Protein AF-A0A848T3W5-F1 (afdb_monomer_lite)

Sequence (143 aa):
MLFAICALNPSVSTLSDLYFLEGLWINTKTSVYEEWHIGDERLQGHSYRMEGKTKIYLETLEIYSNNDGEIILKADVVTNDSPVYFTLTNSDNGHVFENLDHDFPKRIIYRKTKKGLQAIIEGDDFQQSLEFNFIRVKSVKNN

Foldseek 3Di:
DDPPPPPPPPDQDDQVLVCLLAAWKAQPVVQWIWHWDDDDQKIKIWIFHDDPPDTDTQWIWMWHQDPVRWTKIWIGGPPDPDIDIFTFDDPPQFTWTADLVDQWFGIWGWDQDPFGIWIWTHHPPRPDIDIGDIGGDDPDPPD

Radius of gyration: 17.07 Å; chains: 1; bounding box: 59×36×49 Å

pLDDT: mean 87.92, std 15.54, range [36.12, 98.31]

Secondary structure (DSSP, 8-state):
--------------GGGGGGG-EEEEETTTTEEEEEEE-SSEEEEEEEEEETTEEEEEEEEEEEE-TTS-EEEEEEETTSSS-EEEEEEE-B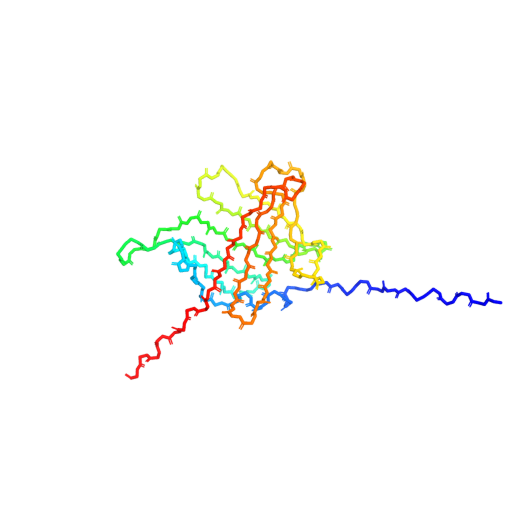TBEEEE-TTSSS-SEEEEEE-SSSEEEEEE-GGGTSEEEEEEEE-------

Structure (mmCIF, N/CA/C/O backbone):
data_AF-A0A848T3W5-F1
#
_entry.id   AF-A0A848T3W5-F1
#
loop_
_atom_site.group_PDB
_atom_site.id
_atom_site.type_symbol
_atom_site.label_atom_id
_atom_site.label_alt_id
_atom_site.label_comp_id
_atom_site.label_asym_id
_atom_site.label_entity_id
_atom_site.label_seq_id
_atom_site.pdbx_PDB_ins_code
_atom_site.Cartn_x
_atom_site.Cartn_y
_atom_site.Cartn_z
_atom_site.occupancy
_atom_site.B_iso_or_equiv
_atom_site.auth_seq_id
_atom_site.auth_comp_id
_atom_site.auth_asym_id
_atom_site.auth_atom_id
_atom_site.pdbx_PDB_model_num
ATOM 1 N N . MET A 1 1 ? 41.354 21.194 -17.362 1.00 49.22 1 MET A N 1
ATOM 2 C CA . MET A 1 1 ? 40.067 21.314 -16.649 1.00 49.22 1 MET A CA 1
ATOM 3 C C . MET A 1 1 ? 39.379 19.960 -16.746 1.00 49.22 1 MET A C 1
ATOM 5 O O . MET A 1 1 ? 38.744 19.681 -17.751 1.00 49.22 1 MET A O 1
ATOM 9 N N . LEU A 1 2 ? 39.650 19.063 -15.792 1.00 43.56 2 LEU A N 1
ATOM 10 C CA . LEU A 1 2 ? 38.969 17.768 -15.716 1.00 43.56 2 LEU A CA 1
ATOM 11 C C . LEU A 1 2 ? 37.609 18.007 -15.057 1.00 43.56 2 LEU A C 1
ATOM 13 O O . LEU A 1 2 ? 37.559 18.413 -13.899 1.00 43.56 2 LEU A O 1
ATOM 17 N N . PHE A 1 3 ? 36.525 17.760 -15.785 1.00 47.16 3 PHE A N 1
ATOM 18 C CA . PHE A 1 3 ? 35.218 17.585 -15.167 1.00 47.16 3 PHE A CA 1
ATOM 19 C C . PHE A 1 3 ? 35.179 16.179 -14.576 1.00 47.16 3 PHE A C 1
ATOM 21 O O . PHE A 1 3 ? 35.122 15.190 -15.304 1.00 47.16 3 PHE A O 1
ATOM 28 N N . ALA A 1 4 ? 35.254 16.089 -13.250 1.00 54.72 4 ALA A N 1
ATOM 29 C CA . ALA A 1 4 ? 34.852 14.887 -12.545 1.00 54.72 4 ALA A CA 1
ATOM 30 C C . ALA A 1 4 ? 33.331 14.764 -12.700 1.00 54.72 4 ALA A C 1
ATOM 32 O O . ALA A 1 4 ? 32.572 15.489 -12.057 1.00 54.72 4 ALA A O 1
ATOM 33 N N . ILE A 1 5 ? 32.887 13.884 -13.598 1.00 51.69 5 ILE A N 1
ATOM 34 C CA . ILE A 1 5 ? 31.497 13.440 -13.640 1.00 51.69 5 ILE A CA 1
ATOM 35 C C . ILE A 1 5 ? 31.330 12.544 -12.416 1.00 51.69 5 ILE A C 1
ATOM 37 O O . ILE A 1 5 ? 31.7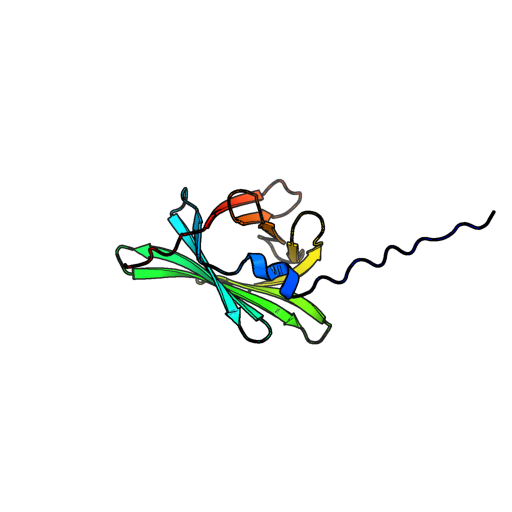37 11.385 -12.413 1.00 51.69 5 ILE A O 1
ATOM 41 N N . CYS A 1 6 ? 30.805 13.121 -11.338 1.00 45.53 6 CYS A N 1
ATOM 42 C CA . CYS A 1 6 ? 30.307 12.346 -10.218 1.00 45.53 6 CYS A CA 1
ATOM 43 C C . CYS A 1 6 ? 29.065 11.615 -10.735 1.00 45.53 6 CYS A C 1
ATOM 45 O O . CYS A 1 6 ? 27.998 12.215 -10.862 1.00 45.53 6 CYS A O 1
ATOM 47 N N . ALA A 1 7 ? 29.221 10.352 -11.132 1.00 48.81 7 ALA A N 1
ATOM 48 C CA . ALA A 1 7 ? 28.081 9.487 -11.373 1.00 48.81 7 ALA A CA 1
ATOM 49 C C . ALA A 1 7 ? 27.379 9.301 -10.022 1.00 48.81 7 ALA A C 1
ATOM 51 O O . ALA A 1 7 ? 27.839 8.540 -9.172 1.00 48.81 7 ALA A O 1
ATOM 52 N N . LEU A 1 8 ? 26.294 10.049 -9.803 1.00 48.00 8 LEU A N 1
ATOM 53 C CA . LEU A 1 8 ? 25.293 9.662 -8.822 1.00 48.00 8 LEU A CA 1
ATOM 54 C C . LEU A 1 8 ? 24.727 8.337 -9.321 1.00 48.00 8 LEU A C 1
ATOM 56 O O . LEU A 1 8 ? 23.886 8.320 -10.214 1.00 48.00 8 LEU A O 1
ATOM 60 N N . ASN A 1 9 ? 25.237 7.225 -8.797 1.00 50.41 9 ASN A N 1
ATOM 61 C CA . ASN A 1 9 ? 24.518 5.969 -8.904 1.00 50.41 9 ASN A CA 1
ATOM 62 C C . ASN A 1 9 ? 23.217 6.176 -8.121 1.00 50.41 9 ASN A C 1
ATOM 64 O O . ASN A 1 9 ? 23.311 6.416 -6.911 1.00 50.41 9 ASN A O 1
ATOM 68 N N . PRO A 1 10 ? 22.032 6.145 -8.758 1.00 55.16 10 PRO A N 1
ATOM 69 C CA . PRO A 1 10 ? 20.801 6.087 -7.993 1.00 55.16 10 PRO A CA 1
ATOM 70 C C . PRO A 1 10 ? 20.907 4.848 -7.104 1.00 55.16 10 PRO A C 1
ATOM 72 O O . PRO A 1 10 ? 21.230 3.756 -7.578 1.00 55.16 10 PRO A O 1
ATOM 75 N N . SER A 1 11 ? 20.749 5.033 -5.796 1.00 59.34 11 SER A N 1
ATOM 76 C CA . SER A 1 11 ? 20.663 3.915 -4.865 1.00 59.34 11 SER A CA 1
ATOM 77 C C . SER A 1 11 ? 19.517 3.026 -5.326 1.00 59.34 11 SER A C 1
ATOM 79 O O . SER A 1 11 ? 18.375 3.478 -5.353 1.00 59.34 11 SER A O 1
ATOM 81 N N . VAL A 1 12 ? 19.829 1.796 -5.734 1.00 71.62 12 VAL A N 1
ATOM 82 C CA . VAL A 1 12 ? 18.817 0.816 -6.135 1.00 71.62 12 VAL A CA 1
ATOM 83 C C . VAL A 1 12 ? 17.940 0.551 -4.917 1.00 71.62 12 VAL A C 1
ATOM 85 O O . VAL A 1 12 ? 18.429 0.030 -3.914 1.00 71.62 12 VAL A O 1
ATOM 88 N N . SER A 1 13 ? 16.674 0.960 -4.985 1.00 82.12 13 SER A N 1
ATOM 89 C CA . SER A 1 13 ? 15.709 0.702 -3.922 1.00 82.12 13 SER A CA 1
ATOM 90 C C . SER A 1 13 ? 15.465 -0.799 -3.805 1.00 82.12 13 SER A C 1
ATOM 92 O O . SER A 1 13 ? 15.328 -1.508 -4.801 1.00 82.12 13 SER A O 1
ATOM 94 N N . THR A 1 14 ? 15.396 -1.281 -2.574 1.00 89.44 14 THR A N 1
ATOM 95 C CA . THR A 1 14 ? 15.200 -2.691 -2.242 1.00 89.44 14 THR A CA 1
ATOM 96 C C . THR A 1 14 ? 13.862 -2.894 -1.550 1.00 89.44 14 THR A C 1
ATOM 98 O O . THR A 1 14 ? 13.285 -1.971 -0.976 1.00 89.44 14 THR A O 1
ATOM 101 N N . LEU A 1 15 ? 13.385 -4.139 -1.518 1.00 92.00 15 LEU A N 1
ATOM 102 C CA . LEU A 1 15 ? 12.172 -4.481 -0.776 1.00 92.00 15 LEU A CA 1
ATOM 103 C C . LEU A 1 15 ? 12.274 -4.110 0.717 1.00 92.00 15 LEU A C 1
ATOM 105 O O . LEU A 1 15 ? 11.291 -3.684 1.322 1.00 92.00 15 LEU A O 1
ATOM 109 N N . SER A 1 16 ? 13.470 -4.209 1.309 1.00 92.69 16 SER A N 1
ATOM 110 C CA . SER A 1 16 ? 13.700 -3.845 2.711 1.00 92.69 16 SER A CA 1
ATOM 111 C C . SER A 1 16 ? 13.487 -2.363 3.015 1.00 92.69 16 SER A C 1
ATOM 113 O O . SER A 1 16 ? 13.143 -2.026 4.150 1.00 92.69 16 SER A O 1
ATOM 115 N N . ASP A 1 17 ? 13.610 -1.480 2.023 1.00 92.56 17 ASP A N 1
ATOM 116 C CA . ASP A 1 17 ? 13.350 -0.048 2.211 1.00 92.56 17 ASP A CA 1
ATOM 117 C C . ASP A 1 17 ? 11.866 0.229 2.500 1.00 92.56 17 ASP A C 1
ATOM 119 O O . ASP A 1 17 ? 11.529 1.234 3.124 1.00 92.56 17 ASP A O 1
ATOM 123 N N . LEU A 1 18 ? 10.983 -0.716 2.155 1.00 95.44 18 LEU A N 1
ATOM 124 C CA . LEU A 1 18 ? 9.538 -0.662 2.380 1.00 95.44 18 LEU A CA 1
ATOM 125 C C . LEU A 1 18 ? 9.093 -1.326 3.688 1.00 95.44 18 LEU A C 1
ATOM 127 O O . LEU A 1 18 ? 7.923 -1.232 4.052 1.00 95.44 18 LEU A O 1
ATOM 131 N N . TYR A 1 19 ? 9.997 -1.939 4.461 1.00 95.44 19 TYR A N 1
ATOM 132 C CA . TYR A 1 19 ? 9.641 -2.638 5.711 1.00 95.44 19 TYR A CA 1
ATOM 133 C C . TYR A 1 19 ? 9.034 -1.719 6.775 1.00 95.44 19 TYR A C 1
ATOM 135 O O . TYR A 1 19 ? 8.391 -2.185 7.713 1.00 95.44 19 TYR A O 1
ATOM 143 N N . PHE A 1 20 ? 9.149 -0.396 6.623 1.00 95.06 20 PHE A N 1
ATOM 144 C CA . PHE A 1 20 ? 8.415 0.534 7.479 1.00 95.06 20 PHE A CA 1
ATOM 145 C C . PHE A 1 20 ? 6.890 0.412 7.360 1.00 95.06 20 PHE A C 1
ATOM 147 O O . PHE A 1 20 ? 6.209 0.897 8.269 1.00 95.06 20 PHE A O 1
ATOM 154 N N . LEU A 1 21 ? 6.375 -0.183 6.278 1.00 97.31 21 LEU A N 1
ATOM 155 C CA . LEU A 1 21 ? 4.957 -0.469 6.084 1.00 97.31 21 LEU A CA 1
ATOM 156 C C . LEU A 1 21 ? 4.450 -1.531 7.057 1.00 97.31 21 LEU A C 1
ATOM 158 O O . LEU A 1 21 ? 3.289 -1.463 7.428 1.00 97.31 21 LEU A O 1
ATOM 162 N N . GLU A 1 22 ? 5.293 -2.453 7.532 1.00 97.50 22 GLU A N 1
ATOM 163 C CA . GLU A 1 22 ? 4.867 -3.558 8.397 1.00 97.50 22 GLU A CA 1
ATOM 164 C C . GLU A 1 22 ? 4.081 -3.076 9.626 1.00 97.50 22 GLU A C 1
ATOM 166 O O . GLU A 1 22 ? 4.522 -2.201 10.386 1.00 97.50 22 GLU A O 1
ATOM 171 N N . GLY A 1 23 ? 2.927 -3.696 9.858 1.00 96.69 23 GLY A N 1
ATOM 172 C CA . GLY A 1 23 ? 2.074 -3.486 11.016 1.00 96.69 23 GLY A CA 1
ATOM 173 C C . GLY A 1 23 ? 0.639 -3.124 10.656 1.00 96.69 23 GLY A C 1
ATOM 174 O O . GLY A 1 23 ? 0.233 -3.113 9.498 1.00 96.69 23 GLY A O 1
ATOM 175 N N . LEU A 1 24 ? -0.133 -2.818 11.699 1.00 97.38 24 LEU A N 1
ATOM 176 C CA . LEU A 1 24 ? -1.526 -2.411 11.581 1.00 97.38 24 LEU A CA 1
ATOM 177 C C . LEU A 1 24 ? -1.658 -0.891 11.684 1.00 97.38 24 LEU A C 1
ATOM 179 O O . LEU A 1 24 ? -1.208 -0.268 12.655 1.00 97.38 24 LEU A O 1
ATOM 183 N N . TRP A 1 25 ? -2.339 -0.309 10.709 1.00 97.56 25 TRP A N 1
ATOM 184 C CA . TRP A 1 25 ? -2.544 1.122 10.552 1.00 97.56 25 TRP A CA 1
ATOM 185 C C . TRP A 1 25 ? -4.031 1.432 10.458 1.00 97.56 25 TRP A C 1
ATOM 187 O O . TRP A 1 25 ? -4.801 0.642 9.924 1.00 97.56 25 TRP A O 1
ATOM 197 N N . ILE A 1 26 ? -4.449 2.584 10.983 1.00 97.19 26 ILE A N 1
ATOM 198 C CA . ILE A 1 26 ? -5.831 3.058 10.881 1.00 97.19 26 ILE A CA 1
ATOM 199 C C . ILE A 1 26 ? -5.863 4.504 10.401 1.00 97.19 26 ILE A C 1
ATOM 201 O O . ILE A 1 26 ? -5.176 5.374 10.946 1.00 97.19 26 ILE A O 1
ATOM 205 N N . ASN A 1 27 ? -6.700 4.772 9.405 1.00 96.50 27 ASN A N 1
ATOM 206 C CA . ASN A 1 27 ? -7.107 6.120 9.053 1.00 96.50 27 ASN A CA 1
ATOM 207 C C . ASN A 1 27 ? -8.312 6.489 9.922 1.00 96.50 27 ASN A C 1
ATOM 209 O O . ASN A 1 27 ? -9.423 6.005 9.719 1.00 96.50 27 ASN A O 1
ATOM 213 N N . THR A 1 28 ? -8.105 7.354 10.913 1.00 92.88 28 THR A N 1
ATOM 214 C CA . THR A 1 28 ? -9.154 7.707 11.884 1.00 92.88 28 THR A CA 1
ATOM 215 C C . THR A 1 28 ? -10.297 8.528 11.290 1.00 92.88 28 THR A C 1
ATOM 217 O O . THR A 1 28 ? -11.346 8.629 11.920 1.00 92.88 28 THR A O 1
ATOM 220 N N . LYS A 1 29 ? -10.123 9.106 10.093 1.00 93.69 29 LYS A N 1
ATOM 221 C CA . LYS A 1 29 ? -11.184 9.851 9.402 1.00 93.69 29 LYS A CA 1
ATOM 222 C C . LYS A 1 29 ? -12.134 8.918 8.658 1.00 93.69 29 LYS A C 1
ATOM 224 O O . LYS A 1 29 ? -13.336 9.147 8.680 1.00 93.69 29 LYS A O 1
ATOM 229 N N . THR A 1 30 ? -11.604 7.882 8.009 1.00 93.75 30 THR A N 1
ATOM 230 C CA . THR A 1 30 ? -12.400 6.944 7.196 1.00 93.75 30 THR A CA 1
ATOM 231 C C . THR A 1 30 ? -12.710 5.628 7.908 1.00 93.75 30 THR A C 1
ATOM 233 O O . THR A 1 30 ? -13.537 4.860 7.428 1.00 93.75 30 THR A O 1
ATOM 236 N N . SER A 1 31 ? -12.068 5.357 9.051 1.00 95.31 31 SER A N 1
ATOM 237 C CA . SER A 1 31 ? -12.112 4.066 9.761 1.00 95.31 31 SER A CA 1
ATOM 238 C C . SER A 1 31 ? -11.650 2.872 8.915 1.00 95.31 31 SER A C 1
ATOM 240 O O . SER A 1 31 ? -11.977 1.725 9.222 1.00 95.31 31 SER A O 1
ATOM 242 N N . VAL A 1 32 ? -10.877 3.141 7.860 1.00 96.44 32 VAL A N 1
ATOM 243 C CA . VAL A 1 32 ? -10.193 2.117 7.068 1.00 96.44 32 VAL A CA 1
ATOM 244 C C . VAL A 1 32 ? -8.913 1.715 7.787 1.00 96.44 32 VAL A C 1
ATOM 246 O O . VAL A 1 32 ? -8.157 2.565 8.271 1.00 96.44 32 VAL A O 1
ATOM 249 N N . TYR A 1 33 ? -8.691 0.412 7.850 1.00 97.62 33 TYR A N 1
ATOM 250 C CA . TYR A 1 33 ? -7.467 -0.203 8.321 1.00 97.62 33 TYR A CA 1
ATOM 251 C C . TYR A 1 33 ? -6.622 -0.633 7.135 1.00 97.62 33 TYR A C 1
ATOM 253 O O . TYR A 1 33 ? -7.157 -1.119 6.142 1.00 97.62 33 TYR A O 1
ATOM 261 N N . GLU A 1 34 ? -5.313 -0.506 7.291 1.00 97.44 34 GLU A N 1
ATOM 262 C CA . GLU A 1 34 ? -4.328 -1.071 6.382 1.00 97.44 34 GLU A CA 1
ATOM 263 C C . GLU A 1 34 ? -3.385 -1.943 7.210 1.00 97.44 34 GLU A C 1
ATOM 265 O O . GLU A 1 34 ? -2.819 -1.497 8.213 1.00 97.44 34 GLU A O 1
ATOM 270 N N . GLU A 1 35 ? -3.284 -3.215 6.855 1.00 97.88 35 GLU A N 1
ATOM 271 C CA . GLU A 1 35 ? -2.529 -4.213 7.604 1.00 97.88 35 GLU A CA 1
ATOM 272 C C . GLU A 1 35 ? -1.470 -4.835 6.704 1.00 97.88 35 GLU A C 1
ATOM 274 O O . GLU A 1 35 ? -1.813 -5.487 5.722 1.00 97.88 35 GLU A O 1
ATOM 279 N N . TRP A 1 36 ? -0.202 -4.646 7.063 1.00 98.25 36 TRP A N 1
ATOM 280 C CA . TRP A 1 36 ? 0.951 -5.115 6.303 1.00 98.25 36 TRP A CA 1
ATOM 281 C C . TRP A 1 36 ? 1.765 -6.138 7.084 1.00 98.25 36 TRP A C 1
ATOM 283 O O . TRP A 1 36 ? 2.090 -5.918 8.254 1.00 98.25 36 TRP A O 1
ATOM 293 N N . HIS A 1 37 ? 2.175 -7.199 6.400 1.00 97.75 37 HIS A N 1
ATOM 294 C CA . HIS A 1 37 ? 3.014 -8.273 6.921 1.00 97.75 37 HIS A CA 1
ATOM 295 C C . HIS A 1 37 ? 4.203 -8.500 5.991 1.00 97.75 37 HIS A C 1
ATOM 297 O O . HIS A 1 37 ? 4.038 -8.544 4.771 1.00 97.75 37 HIS A O 1
ATOM 303 N N . ILE A 1 38 ? 5.399 -8.652 6.557 1.00 97.38 38 ILE A N 1
ATOM 304 C CA . ILE A 1 38 ? 6.577 -9.070 5.794 1.00 97.38 38 ILE A CA 1
ATOM 305 C C . ILE A 1 38 ? 6.518 -10.595 5.661 1.00 97.38 38 ILE A C 1
ATOM 307 O O . ILE A 1 38 ? 6.525 -11.315 6.659 1.00 97.38 38 ILE A O 1
ATOM 311 N N . GLY A 1 39 ? 6.419 -11.073 4.426 1.00 92.69 39 GLY A N 1
ATOM 312 C CA . GLY A 1 39 ? 6.500 -12.484 4.070 1.00 92.69 39 GLY A CA 1
ATOM 313 C C . GLY A 1 39 ? 7.844 -12.829 3.430 1.00 92.69 39 GLY A C 1
ATOM 314 O O . GLY A 1 39 ? 8.785 -12.036 3.443 1.00 92.69 39 GLY A O 1
ATOM 315 N N . ASP A 1 40 ? 7.920 -14.022 2.843 1.00 88.81 40 ASP A N 1
ATOM 316 C CA . ASP A 1 40 ? 9.108 -14.456 2.108 1.00 88.81 40 ASP A CA 1
ATOM 317 C C . ASP A 1 40 ? 9.177 -13.749 0.745 1.00 88.81 40 ASP A C 1
ATOM 319 O O . ASP A 1 40 ? 8.288 -13.906 -0.103 1.00 88.81 40 ASP A O 1
ATOM 323 N N . GLU A 1 41 ? 10.200 -12.907 0.586 1.00 91.25 41 GLU A N 1
ATOM 324 C CA . GLU A 1 41 ? 10.481 -12.091 -0.609 1.00 91.25 41 GLU A CA 1
ATOM 325 C C . GLU A 1 41 ? 9.349 -11.137 -1.042 1.00 91.25 41 GLU A C 1
ATOM 327 O O . GLU A 1 41 ? 9.331 -10.641 -2.170 1.00 91.25 41 GLU A O 1
ATOM 332 N N . ARG A 1 42 ? 8.395 -10.850 -0.148 1.00 97.00 42 ARG A N 1
ATOM 333 C CA . ARG A 1 42 ? 7.264 -9.952 -0.420 1.00 97.00 42 ARG A CA 1
ATOM 334 C C . ARG A 1 42 ? 6.727 -9.284 0.842 1.00 97.00 42 ARG A C 1
ATOM 336 O O . ARG A 1 42 ? 6.810 -9.848 1.929 1.00 97.00 42 ARG A O 1
ATOM 343 N N . LEU A 1 43 ? 6.099 -8.123 0.695 1.00 97.88 43 LEU A N 1
ATOM 344 C CA . LEU A 1 43 ? 5.184 -7.564 1.692 1.00 97.88 43 LEU A CA 1
ATOM 345 C C . LEU A 1 43 ? 3.750 -7.831 1.248 1.00 97.88 43 LEU A C 1
ATOM 347 O O . LEU A 1 43 ? 3.413 -7.622 0.087 1.00 97.88 43 LEU A O 1
ATOM 351 N N . GLN A 1 44 ? 2.904 -8.252 2.179 1.00 98.19 44 GLN A N 1
ATOM 352 C CA . GLN A 1 44 ? 1.487 -8.516 1.943 1.00 98.19 44 GLN A CA 1
ATOM 353 C C . GLN A 1 44 ? 0.654 -7.509 2.727 1.00 98.19 44 GLN A C 1
ATOM 355 O O . GLN A 1 44 ? 0.802 -7.402 3.944 1.00 98.19 44 GLN A O 1
ATOM 360 N N . GLY A 1 45 ? -0.208 -6.777 2.036 1.00 97.88 45 GLY A N 1
ATOM 361 C CA . GLY A 1 45 ? -1.068 -5.737 2.577 1.00 97.88 45 GLY A CA 1
ATOM 362 C C . GLY A 1 45 ? -2.543 -6.080 2.404 1.00 97.88 45 GLY A C 1
ATOM 363 O O . GLY A 1 45 ? -2.936 -6.723 1.436 1.00 97.88 45 GLY A O 1
ATOM 364 N N . HIS A 1 46 ? -3.382 -5.639 3.334 1.00 97.88 46 HIS A N 1
ATOM 365 C CA . HIS A 1 46 ? -4.835 -5.688 3.185 1.00 97.88 46 HIS A CA 1
ATOM 366 C C . HIS A 1 46 ? -5.455 -4.377 3.649 1.00 97.88 46 HIS A C 1
ATOM 368 O O . HIS A 1 46 ? -5.177 -3.921 4.761 1.00 97.88 46 HIS A O 1
ATOM 374 N N . SER A 1 47 ? -6.355 -3.829 2.838 1.00 97.00 47 SER A N 1
ATOM 375 C CA . SER A 1 47 ? -7.221 -2.718 3.224 1.00 97.00 47 SER A CA 1
ATOM 376 C C . SER A 1 47 ? -8.598 -3.253 3.597 1.00 97.00 47 SER A C 1
ATOM 378 O O . SER A 1 47 ? -9.196 -4.037 2.854 1.00 97.00 47 SER A O 1
ATOM 380 N N . TYR A 1 48 ? -9.119 -2.866 4.759 1.00 97.50 48 TYR A N 1
ATOM 381 C CA . TYR A 1 48 ? -10.434 -3.314 5.216 1.00 97.50 48 TYR A CA 1
ATOM 382 C C . TYR A 1 48 ? -11.108 -2.307 6.147 1.00 97.50 48 TYR A C 1
ATOM 384 O O . TYR A 1 48 ? -10.470 -1.470 6.784 1.00 97.50 48 TYR A O 1
ATOM 392 N N . ARG A 1 49 ? -12.427 -2.425 6.284 1.00 96.44 49 ARG A N 1
ATOM 393 C CA . ARG A 1 49 ? -13.212 -1.736 7.320 1.00 96.44 49 ARG A CA 1
ATOM 394 C C . ARG A 1 49 ? -13.832 -2.746 8.278 1.00 96.44 49 ARG A C 1
ATOM 396 O O . ARG A 1 49 ? -14.004 -3.913 7.934 1.00 96.44 49 ARG A O 1
ATOM 403 N N . MET A 1 50 ? -14.171 -2.297 9.481 1.00 96.00 50 MET A N 1
ATOM 404 C CA . MET A 1 50 ? -14.857 -3.129 10.470 1.00 96.00 50 MET A CA 1
ATOM 405 C C . MET A 1 50 ? -16.366 -2.882 10.418 1.00 96.00 50 MET A C 1
ATOM 407 O O . MET A 1 50 ? -16.813 -1.746 10.559 1.00 96.00 50 MET A O 1
ATOM 411 N N . GLU A 1 51 ? -17.151 -3.948 10.286 1.00 94.50 51 GLU A N 1
ATOM 412 C CA . GLU A 1 51 ? -18.589 -3.951 10.567 1.00 94.50 51 GLU A CA 1
ATOM 413 C C . GLU A 1 51 ? -18.834 -4.779 11.831 1.00 94.50 51 GLU A C 1
ATOM 415 O O . GLU A 1 51 ? -18.860 -6.013 11.822 1.00 94.50 51 GLU A O 1
ATOM 420 N N . GLY A 1 52 ? -18.918 -4.092 12.973 1.00 93.69 52 GLY A N 1
ATOM 421 C CA . GLY A 1 52 ? -18.904 -4.744 14.280 1.00 93.69 52 GLY A CA 1
ATOM 422 C C . GLY A 1 52 ? -17.577 -5.471 14.518 1.00 93.69 52 GLY A C 1
ATOM 423 O O . GLY A 1 52 ? -16.543 -4.834 14.704 1.00 93.69 52 GLY A O 1
ATOM 424 N N . LYS A 1 53 ? -17.610 -6.808 14.531 1.00 92.69 53 LYS A N 1
ATOM 425 C CA . LYS A 1 53 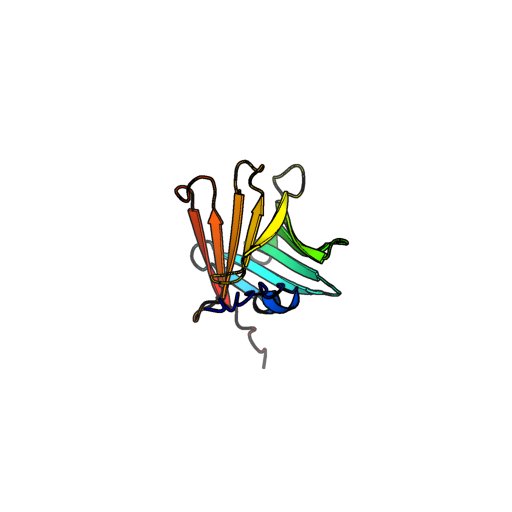? -16.419 -7.667 14.689 1.00 92.69 53 LYS A CA 1
ATOM 426 C C . LYS A 1 53 ? -15.934 -8.278 13.370 1.00 92.69 53 LYS A C 1
ATOM 428 O O . LYS A 1 53 ? -14.940 -8.998 13.373 1.00 92.69 53 LYS A O 1
ATOM 433 N N . THR A 1 54 ? -16.622 -8.003 12.266 1.00 95.12 54 THR A N 1
ATOM 434 C CA . THR A 1 54 ? -16.333 -8.587 10.955 1.00 95.12 54 THR A CA 1
ATOM 435 C C . THR A 1 54 ? -15.445 -7.647 10.145 1.00 95.12 54 THR A C 1
ATOM 437 O O . THR A 1 54 ? -15.736 -6.454 10.053 1.00 95.12 54 THR A O 1
ATOM 440 N N . LYS A 1 55 ? -14.375 -8.182 9.544 1.00 96.50 55 LYS A N 1
ATOM 441 C CA . LYS A 1 55 ? -13.566 -7.462 8.551 1.00 96.50 55 LYS A CA 1
ATOM 442 C C . LYS A 1 55 ? -14.268 -7.526 7.194 1.00 96.50 55 LYS A C 1
ATOM 444 O O . LYS A 1 55 ? -14.539 -8.616 6.698 1.00 96.50 55 LYS A O 1
ATOM 449 N N . ILE A 1 56 ? -14.528 -6.369 6.598 1.00 97.19 56 ILE A N 1
ATOM 450 C CA . ILE A 1 56 ? -14.967 -6.240 5.208 1.00 97.19 56 ILE A CA 1
ATOM 451 C C . ILE A 1 56 ? -13.760 -5.770 4.402 1.00 97.19 56 ILE A C 1
ATOM 453 O O . ILE A 1 56 ? -13.358 -4.609 4.517 1.00 97.19 56 ILE A O 1
ATOM 457 N N . TYR A 1 57 ? -13.161 -6.690 3.647 1.00 96.31 57 TYR A N 1
ATOM 458 C CA . TYR A 1 57 ? -12.002 -6.408 2.805 1.00 96.31 57 TYR A CA 1
ATOM 459 C C . TYR A 1 57 ? -12.392 -5.511 1.632 1.00 96.31 57 TYR A C 1
ATOM 461 O O . TYR A 1 57 ? -13.450 -5.681 1.029 1.00 96.31 57 TYR A O 1
ATOM 469 N N . LEU A 1 58 ? -11.533 -4.537 1.359 1.00 96.12 58 LEU A N 1
ATOM 470 C CA . LEU A 1 58 ? -11.664 -3.578 0.267 1.00 96.12 58 LEU A CA 1
ATOM 471 C C . LEU A 1 58 ? -10.645 -3.888 -0.832 1.00 96.12 58 LEU A C 1
ATOM 473 O O . LEU A 1 58 ? -10.961 -3.784 -2.013 1.00 96.12 58 LEU A O 1
ATOM 477 N N . GLU A 1 59 ? -9.440 -4.290 -0.427 1.00 96.25 59 GLU A N 1
ATOM 478 C CA . GLU A 1 59 ? -8.309 -4.487 -1.326 1.00 96.25 59 GLU A CA 1
ATOM 479 C C . GLU A 1 59 ? -7.267 -5.427 -0.706 1.00 96.25 59 GLU A C 1
ATOM 481 O O . GLU A 1 59 ? -7.067 -5.430 0.516 1.00 96.25 59 GLU A O 1
ATOM 486 N N . THR A 1 60 ? -6.589 -6.191 -1.562 1.00 97.75 60 THR A N 1
ATOM 487 C CA . THR A 1 60 ? -5.364 -6.935 -1.243 1.00 97.75 60 THR A CA 1
ATOM 488 C C . THR A 1 60 ? -4.190 -6.299 -1.981 1.00 97.75 60 THR A C 1
ATOM 490 O O . THR A 1 60 ? -4.274 -6.035 -3.176 1.00 97.75 60 THR A O 1
ATOM 493 N N . LEU A 1 61 ? -3.091 -6.060 -1.273 1.00 98.12 61 LEU A N 1
ATOM 494 C CA . LEU A 1 61 ? -1.883 -5.430 -1.795 1.00 98.12 61 LEU A CA 1
ATOM 495 C C . LEU A 1 61 ? -0.705 -6.397 -1.668 1.00 98.12 61 LEU A C 1
ATOM 497 O O . LEU A 1 61 ? -0.577 -7.112 -0.675 1.00 98.12 61 LEU A O 1
ATOM 501 N N . GLU A 1 62 ? 0.192 -6.404 -2.643 1.00 98.19 62 GLU A N 1
ATOM 502 C CA . GLU A 1 62 ? 1.448 -7.151 -2.570 1.00 98.19 62 GLU A CA 1
ATOM 503 C C . GLU A 1 62 ? 2.583 -6.281 -3.100 1.00 98.19 62 GLU A C 1
ATOM 505 O O . GLU A 1 62 ? 2.444 -5.680 -4.161 1.00 98.19 62 GLU A O 1
ATOM 510 N N . ILE A 1 63 ? 3.710 -6.225 -2.388 1.00 98.31 63 ILE A N 1
ATOM 511 C CA . ILE A 1 63 ? 4.938 -5.604 -2.895 1.00 98.31 63 ILE A CA 1
ATOM 512 C C . ILE A 1 63 ? 6.031 -6.660 -2.980 1.00 98.31 63 ILE A C 1
ATOM 514 O O . ILE A 1 63 ? 6.310 -7.325 -1.985 1.00 98.31 63 ILE A O 1
ATOM 518 N N . TYR A 1 64 ? 6.644 -6.825 -4.147 1.00 97.50 64 TYR A N 1
ATOM 519 C CA . TYR A 1 64 ? 7.656 -7.855 -4.396 1.00 97.50 64 TYR A CA 1
ATOM 520 C C . TYR A 1 64 ? 8.664 -7.400 -5.454 1.00 97.50 64 TYR A C 1
ATOM 522 O O . TYR A 1 64 ? 8.398 -6.467 -6.207 1.00 97.50 64 TYR A O 1
ATOM 530 N N . SER A 1 65 ? 9.820 -8.064 -5.519 1.00 95.75 65 SER A N 1
ATOM 531 C CA . SER A 1 65 ? 10.756 -7.905 -6.637 1.00 95.75 65 SER A CA 1
ATOM 532 C C . SER A 1 65 ? 10.365 -8.849 -7.771 1.00 95.75 65 SER A C 1
ATOM 534 O O . SER A 1 65 ? 10.197 -10.045 -7.533 1.00 95.75 65 SER A O 1
ATOM 536 N N . ASN A 1 66 ? 10.232 -8.347 -8.997 1.00 94.12 66 ASN A N 1
ATOM 537 C CA . ASN A 1 66 ? 10.060 -9.202 -10.171 1.00 94.12 66 ASN A CA 1
ATOM 538 C C . ASN A 1 66 ? 11.403 -9.828 -10.609 1.00 94.12 66 ASN A C 1
ATOM 540 O O . ASN A 1 66 ? 12.454 -9.584 -10.009 1.00 94.12 66 ASN A O 1
ATOM 544 N N . ASN A 1 67 ? 11.363 -10.640 -11.671 1.00 91.94 67 ASN A N 1
ATOM 545 C CA . ASN A 1 67 ? 12.540 -11.333 -12.209 1.00 91.94 67 ASN A CA 1
ATOM 546 C C . ASN A 1 67 ? 13.607 -10.382 -12.776 1.00 91.94 67 ASN A C 1
ATOM 548 O O . ASN A 1 67 ? 14.773 -10.764 -12.857 1.00 91.94 67 ASN A O 1
ATOM 552 N N . ASP A 1 68 ? 13.212 -9.165 -13.151 1.00 91.00 68 ASP A N 1
ATOM 553 C CA . ASP A 1 68 ? 14.092 -8.130 -13.695 1.00 91.00 68 ASP A CA 1
ATOM 554 C C . ASP A 1 68 ? 14.698 -7.244 -12.586 1.00 91.00 68 ASP A C 1
ATOM 556 O O . ASP A 1 68 ? 15.511 -6.361 -12.859 1.00 91.00 68 ASP A O 1
ATOM 560 N N . GLY A 1 69 ? 14.352 -7.510 -11.319 1.00 90.19 69 GLY A N 1
ATOM 561 C CA . GLY A 1 69 ? 14.836 -6.775 -10.148 1.00 90.19 69 GLY A CA 1
ATOM 562 C C . GLY A 1 69 ? 14.052 -5.497 -9.839 1.00 90.19 69 GLY A C 1
ATOM 563 O O . GLY A 1 69 ? 14.471 -4.717 -8.985 1.00 90.19 69 GLY A O 1
ATOM 564 N N . GLU A 1 70 ? 12.928 -5.264 -10.514 1.00 94.12 70 GLU A N 1
ATOM 565 C CA . GLU A 1 70 ? 12.052 -4.126 -10.253 1.00 94.12 70 GLU A CA 1
ATOM 566 C C . GLU A 1 70 ? 11.132 -4.421 -9.068 1.00 94.12 70 GLU A C 1
ATOM 568 O O . GLU A 1 70 ? 10.592 -5.522 -8.937 1.00 94.12 70 GLU A O 1
ATOM 573 N N . ILE A 1 71 ? 10.896 -3.417 -8.222 1.00 96.56 71 ILE A N 1
ATOM 574 C CA . ILE A 1 71 ? 9.927 -3.526 -7.133 1.00 96.56 71 ILE A CA 1
ATOM 575 C C . ILE A 1 71 ? 8.536 -3.178 -7.667 1.00 96.56 71 ILE A C 1
ATOM 577 O O . ILE A 1 71 ? 8.300 -2.064 -8.134 1.00 96.56 71 ILE A O 1
ATOM 581 N N . ILE A 1 72 ? 7.613 -4.129 -7.567 1.00 97.94 72 ILE A N 1
ATOM 582 C CA . ILE A 1 72 ? 6.247 -4.037 -8.077 1.00 97.94 72 ILE A CA 1
ATOM 583 C C . ILE A 1 72 ? 5.272 -3.983 -6.909 1.00 97.94 72 ILE A C 1
ATOM 585 O O . ILE A 1 72 ? 5.324 -4.839 -6.029 1.00 97.94 72 ILE A O 1
ATOM 589 N N . LEU A 1 73 ? 4.360 -3.013 -6.933 1.00 98.19 73 LEU A N 1
ATOM 590 C CA . LEU A 1 73 ? 3.143 -2.998 -6.129 1.00 98.19 73 LEU A CA 1
ATOM 591 C C . LEU A 1 73 ? 1.991 -3.542 -6.976 1.00 98.19 73 LEU A C 1
ATOM 593 O O . LEU A 1 73 ? 1.638 -2.972 -8.006 1.00 98.19 73 LEU A O 1
ATOM 597 N N . LYS A 1 74 ? 1.388 -4.632 -6.521 1.00 98.19 74 LYS A N 1
ATOM 598 C CA . LYS A 1 74 ? 0.148 -5.190 -7.055 1.00 98.19 74 LYS A CA 1
ATOM 599 C C . LYS A 1 74 ? -1.006 -4.787 -6.140 1.00 98.19 74 LYS A C 1
ATOM 601 O O . LYS A 1 74 ? -0.951 -5.048 -4.940 1.00 98.19 74 LYS A O 1
ATOM 606 N N . ALA A 1 75 ? -2.040 -4.198 -6.722 1.00 97.31 75 ALA A N 1
ATOM 607 C CA . ALA A 1 75 ? -3.260 -3.746 -6.071 1.00 97.31 75 ALA A CA 1
ATOM 608 C C . ALA A 1 75 ? -4.464 -4.522 -6.619 1.00 97.31 75 ALA A C 1
ATOM 610 O O . ALA A 1 75 ? -4.806 -4.407 -7.794 1.00 97.31 75 ALA A O 1
ATOM 611 N N . ASP A 1 76 ? -5.086 -5.342 -5.778 1.00 96.81 76 ASP A N 1
ATOM 612 C CA . ASP A 1 76 ? -6.245 -6.170 -6.111 1.00 96.81 76 ASP A CA 1
ATOM 613 C C . ASP A 1 76 ? -7.472 -5.666 -5.343 1.00 96.81 76 ASP A C 1
ATOM 615 O O . ASP A 1 76 ? -7.719 -6.030 -4.187 1.00 96.81 76 ASP A O 1
ATOM 619 N N . VAL A 1 77 ? -8.198 -4.742 -5.973 1.00 93.81 77 VAL A N 1
ATOM 620 C CA . VAL A 1 77 ? -9.394 -4.106 -5.414 1.00 93.81 77 VAL A CA 1
ATOM 621 C C . VAL A 1 77 ? -10.596 -5.007 -5.667 1.00 93.81 77 VAL A C 1
ATOM 623 O O . VAL A 1 77 ? -10.862 -5.380 -6.804 1.00 93.81 77 VAL A O 1
ATOM 626 N N . VAL A 1 78 ? -11.391 -5.284 -4.630 1.00 88.81 78 VAL A N 1
ATOM 627 C CA . VAL A 1 78 ? -12.515 -6.245 -4.689 1.00 88.81 78 VAL A CA 1
ATOM 628 C C . VAL A 1 78 ? -13.546 -5.921 -5.781 1.00 88.81 78 VAL A C 1
ATOM 630 O O . VAL A 1 78 ? -14.237 -6.813 -6.265 1.00 88.81 78 VAL A O 1
ATOM 633 N N . THR A 1 79 ? -13.689 -4.649 -6.151 1.00 89.12 79 THR A N 1
ATOM 634 C CA . THR A 1 79 ? -14.638 -4.191 -7.176 1.00 89.12 79 THR A CA 1
ATOM 635 C C . THR A 1 79 ? -14.073 -4.177 -8.594 1.00 89.12 79 THR A C 1
ATOM 637 O O . THR A 1 79 ? -14.824 -3.875 -9.517 1.00 89.12 79 THR A O 1
ATOM 640 N N . ASN A 1 80 ? -12.779 -4.448 -8.771 1.00 88.62 80 ASN A N 1
ATOM 641 C CA . ASN A 1 80 ? -12.133 -4.448 -10.078 1.00 88.62 80 ASN A CA 1
ATOM 642 C C . ASN A 1 80 ? -12.142 -5.857 -10.679 1.00 88.62 80 ASN A C 1
ATOM 644 O O . ASN A 1 80 ? -12.063 -6.854 -9.966 1.00 88.62 80 ASN A O 1
ATOM 648 N N . ASP A 1 81 ? -12.182 -5.938 -12.010 1.00 90.19 81 ASP A N 1
ATOM 649 C CA . ASP A 1 81 ? -12.150 -7.220 -12.725 1.00 90.19 81 ASP A CA 1
ATOM 650 C C . ASP A 1 81 ? -10.768 -7.892 -12.679 1.00 90.19 81 ASP A C 1
ATOM 652 O O . ASP A 1 81 ? -10.636 -9.090 -12.941 1.00 90.19 81 ASP A O 1
ATOM 656 N N . SER A 1 82 ? -9.705 -7.126 -12.422 1.00 93.44 82 SER A N 1
ATOM 657 C CA . SER A 1 82 ? -8.325 -7.614 -12.401 1.00 93.44 82 SER A CA 1
ATOM 658 C C . SER A 1 82 ? -7.419 -6.738 -11.529 1.00 93.44 82 SER A C 1
ATOM 660 O O . SER A 1 82 ? -7.685 -5.539 -11.392 1.00 93.44 82 SER A O 1
ATOM 662 N N . PRO A 1 83 ? -6.323 -7.304 -10.984 1.00 96.31 83 PRO A N 1
ATOM 663 C CA . PRO A 1 83 ? -5.318 -6.534 -10.265 1.00 96.31 83 PRO A CA 1
ATOM 664 C C . PRO A 1 83 ? -4.624 -5.507 -11.160 1.00 96.31 83 PRO A C 1
ATOM 666 O O . PRO A 1 83 ? -4.384 -5.750 -12.345 1.00 96.31 83 PRO A O 1
ATOM 669 N N . VAL A 1 84 ? -4.228 -4.394 -10.554 1.00 96.75 84 VAL A N 1
ATOM 670 C CA . VAL A 1 84 ? -3.443 -3.329 -11.179 1.00 96.75 84 VAL A CA 1
ATOM 671 C C . VAL A 1 84 ? -2.019 -3.380 -10.641 1.00 96.75 84 VAL A C 1
ATOM 673 O O . VAL A 1 84 ? -1.796 -3.623 -9.456 1.00 96.75 84 VAL A O 1
ATOM 676 N N . TYR A 1 85 ? -1.044 -3.156 -11.514 1.00 97.81 85 TYR A N 1
ATOM 677 C CA . TYR A 1 85 ? 0.376 -3.236 -11.185 1.00 97.81 85 TYR A CA 1
ATOM 678 C C . TYR A 1 85 ? 1.024 -1.868 -11.341 1.00 97.81 85 TYR A C 1
ATOM 680 O O . TYR A 1 85 ? 0.737 -1.163 -12.306 1.00 97.81 85 TYR A O 1
ATOM 688 N N . PHE A 1 86 ? 1.905 -1.520 -10.409 1.00 97.50 86 PHE A N 1
ATOM 689 C CA . PHE A 1 86 ? 2.648 -0.268 -10.379 1.00 97.50 86 PHE A CA 1
ATOM 690 C C . PHE A 1 86 ? 4.122 -0.562 -10.096 1.00 97.50 86 PHE A C 1
ATOM 692 O O . PHE A 1 86 ? 4.437 -1.304 -9.165 1.00 97.50 86 PHE A O 1
ATOM 699 N N . THR A 1 87 ? 5.029 0.039 -10.860 1.00 97.25 87 THR A N 1
ATOM 700 C CA . THR A 1 87 ? 6.479 -0.133 -10.676 1.00 97.25 87 THR A CA 1
ATOM 701 C C . THR A 1 87 ? 7.028 0.986 -9.798 1.00 97.25 87 THR A C 1
ATOM 703 O O . THR A 1 87 ? 6.650 2.143 -9.963 1.00 97.25 87 THR A O 1
ATOM 706 N N . LEU A 1 88 ? 7.923 0.669 -8.862 1.00 96.00 88 LEU A N 1
ATOM 707 C CA . LEU A 1 88 ? 8.620 1.664 -8.047 1.00 96.00 88 LEU A CA 1
ATOM 708 C C . LEU A 1 88 ? 9.598 2.475 -8.914 1.00 96.00 88 LEU A C 1
ATOM 710 O O . LEU A 1 88 ? 10.559 1.918 -9.442 1.00 96.00 88 LEU A O 1
ATOM 714 N N . THR A 1 89 ? 9.392 3.788 -9.027 1.00 91.94 89 THR A N 1
ATOM 715 C CA . THR A 1 89 ? 10.224 4.670 -9.870 1.00 91.94 89 THR A CA 1
ATOM 716 C C . THR A 1 89 ? 11.039 5.695 -9.080 1.00 91.94 89 THR A C 1
ATOM 718 O O . THR A 1 89 ? 12.011 6.243 -9.603 1.00 91.94 89 THR A O 1
ATOM 721 N N . ASN A 1 90 ? 10.688 5.965 -7.816 1.00 82.94 90 ASN A N 1
ATOM 722 C CA . ASN A 1 90 ? 11.414 6.906 -6.958 1.00 82.94 90 ASN A CA 1
ATOM 723 C C . ASN A 1 90 ? 11.303 6.530 -5.468 1.00 82.94 90 ASN A C 1
ATOM 725 O O . ASN A 1 90 ? 10.260 6.045 -5.029 1.00 82.94 90 ASN A O 1
ATOM 729 N N . SER A 1 91 ? 12.356 6.799 -4.687 1.00 77.88 91 SER A N 1
ATOM 730 C CA . SER A 1 91 ? 12.394 6.591 -3.229 1.00 77.88 91 SER A CA 1
ATOM 731 C C . SER A 1 91 ? 12.821 7.818 -2.400 1.00 77.88 91 SER A C 1
ATOM 733 O O . SER A 1 91 ? 12.828 7.748 -1.171 1.00 77.88 91 SER A O 1
ATOM 735 N N . ASP A 1 92 ? 13.177 8.947 -3.022 1.00 69.38 92 ASP A N 1
ATOM 736 C CA . ASP A 1 92 ? 13.829 10.087 -2.352 1.00 69.38 92 ASP A CA 1
ATOM 737 C C . ASP A 1 92 ? 12.880 10.857 -1.424 1.00 69.38 92 ASP A C 1
ATOM 739 O O . ASP A 1 92 ? 13.227 11.210 -0.298 1.00 69.38 92 ASP A O 1
ATOM 743 N N . ASN A 1 93 ? 11.651 11.105 -1.883 1.00 74.81 93 ASN A N 1
ATOM 744 C CA . ASN A 1 93 ? 10.615 11.824 -1.135 1.00 74.81 93 ASN A CA 1
ATOM 745 C C . ASN A 1 93 ? 9.423 10.909 -0.832 1.00 74.81 93 ASN A C 1
ATOM 747 O O . ASN A 1 93 ? 8.272 11.339 -0.891 1.00 74.81 93 ASN A O 1
ATOM 751 N N . GLY A 1 94 ? 9.685 9.640 -0.530 1.00 84.75 94 GLY A N 1
ATOM 752 C CA . GLY A 1 94 ? 8.677 8.582 -0.445 1.00 84.75 94 GLY A CA 1
ATOM 753 C C . GLY A 1 94 ? 8.842 7.563 -1.562 1.00 84.75 94 GLY A C 1
ATOM 754 O O . GLY A 1 94 ? 9.538 7.821 -2.535 1.00 84.75 94 GLY A O 1
ATOM 755 N N . HIS A 1 95 ? 8.201 6.412 -1.395 1.00 94.56 95 HIS A N 1
ATOM 756 C CA . HIS A 1 95 ? 8.259 5.305 -2.342 1.00 94.56 95 HIS A CA 1
ATOM 757 C C . HIS A 1 95 ? 7.116 5.480 -3.335 1.00 94.56 95 HIS A C 1
ATOM 759 O O . HIS A 1 95 ? 5.955 5.304 -2.960 1.00 94.56 95 HIS A O 1
ATOM 765 N N . VAL A 1 96 ? 7.451 5.926 -4.544 1.00 95.12 96 VAL A N 1
ATOM 766 C CA . VAL A 1 96 ? 6.510 6.262 -5.617 1.00 95.12 96 VAL A CA 1
ATOM 767 C C . VAL A 1 96 ? 6.381 5.066 -6.545 1.00 95.12 96 VAL A C 1
ATOM 769 O O . VAL A 1 96 ? 7.329 4.719 -7.246 1.00 95.12 96 VAL A O 1
ATOM 772 N N . PHE A 1 97 ? 5.206 4.454 -6.546 1.00 96.69 97 PHE A N 1
ATOM 773 C CA . PHE A 1 97 ? 4.824 3.410 -7.483 1.00 96.69 97 PHE A CA 1
ATOM 774 C C . PHE A 1 97 ? 3.994 4.028 -8.606 1.00 96.69 97 PHE A C 1
ATOM 776 O O . PHE A 1 97 ? 3.035 4.742 -8.315 1.00 96.69 97 PHE A O 1
ATOM 783 N N . GLU A 1 98 ? 4.341 3.769 -9.866 1.00 95.38 98 GLU A N 1
ATOM 784 C CA . GLU A 1 98 ? 3.705 4.387 -11.033 1.00 95.38 98 GLU A CA 1
ATOM 785 C C . GLU A 1 98 ? 3.185 3.355 -12.041 1.00 95.38 98 GLU A C 1
ATOM 787 O O . GLU A 1 98 ? 3.797 2.315 -12.285 1.00 95.38 98 GLU A O 1
ATOM 792 N N . ASN A 1 99 ? 2.049 3.689 -12.647 1.00 95.69 99 ASN A N 1
ATOM 793 C CA . ASN A 1 99 ? 1.484 3.077 -13.840 1.00 95.69 99 ASN A CA 1
ATOM 794 C C . ASN A 1 99 ? 0.788 4.188 -14.635 1.00 95.69 99 ASN A C 1
ATOM 796 O O . ASN A 1 99 ? -0.369 4.524 -14.390 1.00 95.69 99 ASN A O 1
ATOM 800 N N . LEU A 1 100 ? 1.527 4.814 -15.553 1.00 92.06 100 LEU A N 1
ATOM 801 C CA . LEU A 1 100 ? 1.051 5.995 -16.282 1.00 92.06 100 LEU A CA 1
ATOM 802 C C . LEU A 1 100 ? -0.022 5.674 -17.336 1.00 92.06 100 LEU A C 1
ATOM 804 O O . LEU A 1 100 ? -0.718 6.595 -17.779 1.00 92.06 100 LEU A O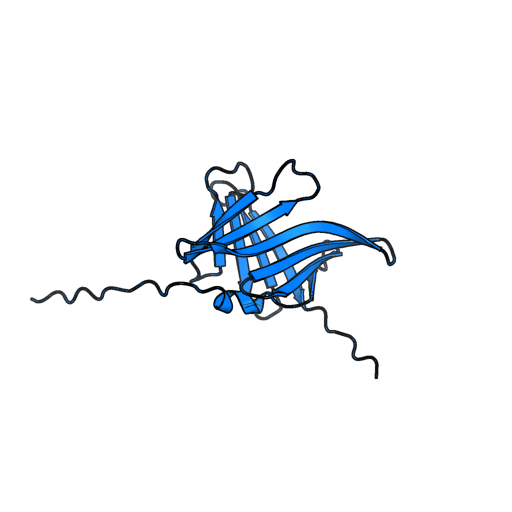 1
ATOM 808 N N . ASP A 1 101 ? -0.158 4.394 -17.695 1.00 92.12 101 ASP A N 1
ATOM 809 C CA . ASP A 1 101 ? -1.140 3.881 -18.652 1.00 92.12 101 ASP A CA 1
ATOM 810 C C . ASP A 1 101 ? -2.506 3.586 -18.001 1.00 92.12 101 ASP A C 1
ATOM 812 O O . ASP A 1 101 ? -3.502 3.431 -18.709 1.00 92.12 101 ASP A O 1
ATOM 816 N N . HIS A 1 102 ? -2.577 3.520 -16.666 1.00 91.31 102 HIS A N 1
ATOM 817 C CA . HIS A 1 102 ? -3.829 3.341 -15.926 1.00 91.31 102 HIS A CA 1
ATOM 818 C C . HIS A 1 102 ? -4.648 4.646 -15.880 1.00 91.31 102 HIS A C 1
ATOM 820 O O . HIS A 1 102 ? -4.084 5.735 -15.911 1.00 91.31 102 HIS A O 1
ATOM 826 N N . ASP A 1 103 ? -5.978 4.580 -15.785 1.00 87.88 103 ASP A N 1
ATOM 827 C CA . ASP A 1 103 ? -6.848 5.769 -15.781 1.00 87.88 103 ASP A CA 1
ATOM 828 C C . ASP A 1 103 ? -6.807 6.532 -14.442 1.00 87.88 103 ASP A C 1
ATOM 830 O O . ASP A 1 103 ? -6.467 7.716 -14.400 1.00 87.88 103 ASP A O 1
ATOM 834 N N . PHE A 1 104 ? -7.095 5.851 -13.332 1.00 89.25 104 PHE A N 1
ATOM 835 C CA . PHE A 1 104 ? -6.872 6.318 -11.969 1.00 89.25 104 PHE A CA 1
ATOM 836 C C . PHE A 1 104 ? -6.836 5.127 -10.990 1.00 89.25 104 PHE A C 1
ATOM 838 O O . PHE A 1 104 ? -7.761 4.319 -10.991 1.00 89.25 104 PHE A O 1
ATOM 845 N N . PRO A 1 105 ? -5.837 5.028 -10.097 1.00 93.44 105 PRO A N 1
ATOM 846 C CA . PRO A 1 105 ? -4.721 5.951 -9.944 1.00 93.44 105 PRO A CA 1
ATOM 847 C C . PRO A 1 105 ? -3.599 5.684 -10.941 1.00 93.44 105 PRO A C 1
ATOM 849 O O . PRO A 1 105 ? -3.457 4.579 -11.449 1.00 93.44 105 PRO A O 1
ATOM 852 N N . LYS A 1 106 ? -2.773 6.704 -11.171 1.00 94.69 106 LYS A N 1
ATOM 853 C CA . LYS A 1 106 ? -1.513 6.571 -11.910 1.00 94.69 106 LYS A CA 1
ATOM 854 C C . LYS A 1 106 ? -0.323 6.409 -10.989 1.00 94.69 106 LYS A C 1
ATOM 856 O O . LYS A 1 106 ? 0.678 5.819 -11.386 1.00 94.69 106 LYS A O 1
ATOM 861 N N . ARG A 1 107 ? -0.412 6.942 -9.766 1.00 94.75 107 ARG A N 1
ATOM 862 C CA . ARG A 1 107 ? 0.649 6.828 -8.767 1.00 94.75 107 ARG A CA 1
ATOM 863 C C . ARG A 1 107 ? 0.115 6.515 -7.386 1.00 94.75 107 ARG A C 1
ATOM 865 O O . ARG A 1 107 ? -0.906 7.057 -6.964 1.00 94.75 107 ARG A O 1
ATOM 872 N N . ILE A 1 108 ? 0.873 5.696 -6.671 1.00 96.19 108 ILE A N 1
ATOM 873 C CA . ILE A 1 108 ? 0.673 5.375 -5.262 1.00 96.19 108 ILE A CA 1
ATOM 874 C C . ILE A 1 108 ? 1.979 5.689 -4.540 1.00 96.19 108 ILE A C 1
ATOM 876 O O . ILE A 1 108 ? 3.025 5.124 -4.851 1.00 96.19 108 ILE A O 1
ATOM 880 N N . ILE A 1 109 ? 1.934 6.616 -3.588 1.00 96.12 109 ILE A N 1
ATOM 881 C CA . ILE A 1 109 ? 3.117 7.082 -2.868 1.00 96.12 109 ILE A CA 1
ATOM 882 C C . ILE A 1 109 ? 2.996 6.725 -1.396 1.00 96.12 109 ILE A C 1
ATOM 884 O O . ILE A 1 109 ? 2.114 7.237 -0.707 1.00 96.12 109 ILE A O 1
ATOM 888 N N . TYR A 1 110 ? 3.943 5.936 -0.890 1.00 97.12 110 TYR A N 1
ATOM 889 C CA . TYR A 1 110 ? 4.056 5.634 0.534 1.00 97.12 110 TYR A CA 1
ATOM 890 C C . TYR A 1 110 ? 5.164 6.441 1.206 1.00 97.12 110 TYR A C 1
ATOM 892 O O . TYR A 1 110 ? 6.320 6.469 0.773 1.00 97.12 110 TYR A O 1
ATOM 900 N N . ARG A 1 111 ? 4.822 7.083 2.327 1.00 95.38 111 ARG A N 1
ATOM 901 C CA . ARG A 1 111 ? 5.741 7.898 3.131 1.00 95.38 111 ARG A CA 1
ATOM 902 C C . ARG A 1 111 ? 5.643 7.542 4.603 1.00 95.38 111 ARG A C 1
ATOM 904 O O . ARG A 1 111 ? 4.585 7.651 5.226 1.00 95.38 111 ARG A O 1
ATOM 911 N N . LYS A 1 112 ? 6.786 7.214 5.203 1.00 93.62 112 LYS A N 1
ATOM 912 C CA . LYS A 1 112 ? 6.909 7.180 6.660 1.00 93.62 112 LYS A CA 1
ATOM 913 C C . LYS A 1 112 ? 6.905 8.611 7.188 1.00 93.62 112 LYS A C 1
ATOM 915 O O . LYS A 1 112 ? 7.757 9.418 6.829 1.00 93.62 112 LYS A O 1
ATOM 920 N N . THR A 1 113 ? 5.973 8.928 8.075 1.00 91.56 113 THR A N 1
ATOM 921 C CA . THR A 1 113 ? 5.906 10.232 8.743 1.00 91.56 113 THR A CA 1
ATOM 922 C C . THR A 1 113 ? 6.292 10.097 10.214 1.00 91.56 113 THR A C 1
ATOM 924 O O . THR A 1 113 ? 6.336 9.003 10.776 1.00 91.56 113 THR A O 1
ATOM 927 N N . LYS A 1 114 ? 6.516 11.228 10.897 1.00 87.75 114 LYS A N 1
ATOM 928 C CA . LYS A 1 114 ? 6.756 11.231 12.353 1.00 87.75 114 LYS A CA 1
ATOM 929 C C . LYS A 1 114 ? 5.595 10.629 13.155 1.00 87.75 114 LYS A C 1
ATOM 931 O O . LYS A 1 114 ? 5.812 10.160 14.267 1.00 87.75 114 LYS A O 1
ATOM 936 N N . LYS A 1 115 ? 4.367 10.708 12.630 1.00 83.19 115 LYS A N 1
ATOM 937 C CA . LYS A 1 115 ? 3.131 10.332 13.336 1.00 83.19 115 LYS A CA 1
ATOM 938 C C . LYS A 1 115 ? 2.525 9.015 12.843 1.00 83.19 115 LYS A C 1
ATOM 940 O O . LYS A 1 115 ? 1.636 8.489 13.508 1.00 83.19 115 LYS A O 1
ATOM 945 N N . GLY A 1 116 ? 3.009 8.473 11.727 1.00 92.75 116 GLY A N 1
ATOM 946 C CA . GLY A 1 116 ? 2.528 7.213 11.183 1.00 92.75 116 GLY A CA 1
ATOM 947 C C . GLY A 1 116 ? 2.877 7.022 9.711 1.00 92.75 116 GLY A C 1
ATOM 948 O O . GLY A 1 116 ? 3.997 7.320 9.297 1.00 92.75 116 GLY A O 1
ATOM 949 N N . LEU A 1 117 ? 1.918 6.535 8.936 1.00 96.00 117 LEU A N 1
ATOM 950 C CA . LEU A 1 117 ? 2.060 6.222 7.517 1.00 96.00 117 LEU A CA 1
ATOM 951 C C . LEU A 1 117 ? 1.188 7.179 6.699 1.00 96.00 117 LEU A C 1
ATOM 953 O O . LEU A 1 117 ? 0.051 7.443 7.083 1.00 96.00 117 LEU A O 1
ATOM 957 N N . GLN A 1 118 ? 1.711 7.710 5.601 1.00 96.69 118 GLN A N 1
ATOM 958 C CA . GLN A 1 118 ? 0.924 8.449 4.618 1.00 96.69 118 GLN A CA 1
ATOM 959 C C . GLN A 1 118 ? 0.939 7.674 3.302 1.00 96.69 118 GLN A C 1
ATOM 961 O O . GLN A 1 118 ? 2.018 7.318 2.825 1.00 96.69 118 GLN A O 1
ATOM 966 N N . ALA A 1 119 ? -0.245 7.444 2.743 1.00 96.50 119 ALA A N 1
ATOM 967 C CA . ALA A 1 119 ? -0.431 6.997 1.371 1.00 96.50 119 ALA A CA 1
ATOM 968 C C . ALA A 1 119 ? -1.047 8.148 0.568 1.00 96.50 119 ALA A C 1
ATOM 970 O O . ALA A 1 119 ? -1.988 8.796 1.034 1.00 96.50 119 ALA A O 1
ATOM 971 N N . ILE A 1 120 ? -0.501 8.428 -0.609 1.00 95.12 120 ILE A N 1
AT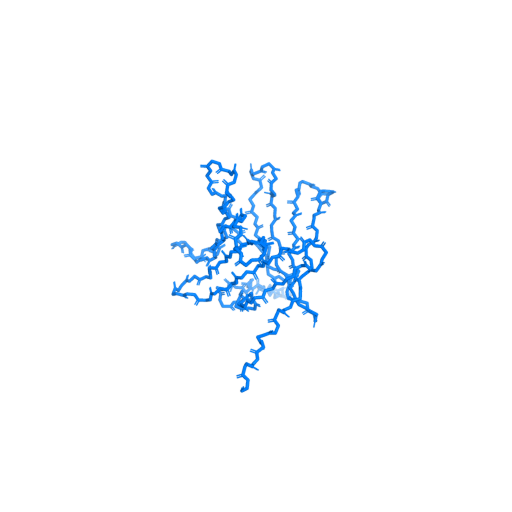OM 972 C CA . ILE A 1 120 ? -1.020 9.442 -1.528 1.00 95.12 120 ILE A CA 1
ATOM 973 C C . ILE A 1 120 ? -1.349 8.741 -2.835 1.00 95.12 120 ILE A C 1
ATOM 975 O O . ILE A 1 120 ? -0.507 8.033 -3.382 1.00 95.12 120 ILE A O 1
ATOM 979 N N . ILE A 1 121 ? -2.575 8.926 -3.301 1.00 94.31 121 ILE A N 1
ATOM 980 C CA . ILE A 1 121 ? -3.102 8.314 -4.514 1.00 94.31 121 ILE A CA 1
ATOM 981 C C . ILE A 1 121 ? -3.329 9.432 -5.522 1.00 94.31 121 ILE A C 1
ATOM 983 O O . ILE A 1 121 ? -4.132 10.330 -5.264 1.00 94.31 121 ILE A O 1
ATOM 987 N N . GLU A 1 122 ? -2.606 9.406 -6.638 1.00 93.81 122 GLU A N 1
ATOM 988 C CA . GLU A 1 122 ? -2.596 10.502 -7.609 1.00 93.81 122 GLU A CA 1
ATOM 989 C C . GLU A 1 122 ? -2.993 10.035 -9.011 1.00 93.81 122 GLU A C 1
ATOM 991 O O . GLU A 1 122 ? -2.583 8.968 -9.474 1.00 93.81 122 GLU A O 1
ATOM 996 N N . GLY A 1 123 ? -3.787 10.863 -9.686 1.00 89.62 123 GLY A N 1
ATOM 997 C CA . GLY A 1 123 ? -4.076 10.774 -11.116 1.00 89.62 123 GLY A CA 1
ATOM 998 C C . GLY A 1 123 ? -3.208 11.729 -11.936 1.00 89.62 123 GLY A C 1
ATOM 999 O O . GLY A 1 123 ? -2.119 12.126 -11.515 1.00 89.62 123 GLY A O 1
ATOM 1000 N N . ASP A 1 124 ? -3.716 12.131 -13.100 1.00 80.19 124 ASP A N 1
ATOM 1001 C CA . ASP A 1 124 ? -3.030 13.072 -13.990 1.00 80.19 124 ASP A CA 1
ATOM 1002 C C . ASP A 1 124 ? -2.796 14.460 -13.361 1.00 80.19 124 ASP A C 1
ATOM 1004 O O . ASP A 1 124 ? -3.600 14.971 -12.572 1.00 80.19 124 ASP A O 1
ATOM 1008 N N . ASP A 1 125 ? -1.668 15.069 -13.743 1.00 69.44 125 ASP A N 1
ATOM 1009 C CA . ASP A 1 125 ? -1.260 16.448 -13.440 1.00 69.44 125 ASP A CA 1
ATOM 1010 C C . ASP A 1 125 ? -1.324 16.870 -11.960 1.00 69.44 125 ASP A C 1
ATOM 1012 O O . ASP A 1 125 ? -1.428 18.059 -11.660 1.00 69.44 125 ASP A O 1
ATOM 1016 N N . PHE A 1 126 ? -1.245 15.925 -11.012 1.00 67.06 126 PHE A N 1
ATOM 1017 C CA . PHE A 1 126 ? -1.294 16.171 -9.556 1.00 67.06 126 PHE A CA 1
ATOM 1018 C C . PHE A 1 126 ? -2.579 16.867 -9.051 1.00 67.06 126 PHE A C 1
ATOM 1020 O O . PHE A 1 126 ? -2.706 17.131 -7.856 1.00 67.06 126 PHE A O 1
ATOM 1027 N N . GLN A 1 127 ? -3.544 17.167 -9.927 1.00 69.94 127 GLN A N 1
ATOM 1028 C CA . GLN A 1 127 ? -4.786 17.857 -9.559 1.00 69.94 127 GLN A CA 1
ATOM 1029 C C . GLN A 1 127 ? -5.790 16.909 -8.898 1.00 69.94 127 GLN A C 1
ATOM 1031 O O . GLN A 1 127 ? -6.618 17.335 -8.095 1.00 69.94 127 GLN A O 1
ATOM 1036 N N . GLN A 1 128 ? -5.695 15.617 -9.211 1.00 79.69 128 GLN A N 1
ATOM 1037 C CA . GLN A 1 128 ? -6.470 14.556 -8.581 1.00 79.69 128 GLN A CA 1
ATOM 1038 C C . GLN A 1 128 ? -5.566 13.828 -7.591 1.00 79.69 128 GLN A C 1
ATOM 1040 O O . GLN A 1 128 ? -4.855 12.903 -7.972 1.00 79.69 128 GLN A O 1
ATOM 1045 N N . SER A 1 129 ? -5.556 14.280 -6.337 1.00 89.50 129 SER A N 1
ATOM 1046 C CA . SER A 1 129 ? -4.752 13.682 -5.268 1.00 89.50 129 SER A CA 1
ATOM 1047 C C . SER A 1 129 ? -5.619 13.383 -4.050 1.00 89.50 129 SER A C 1
ATOM 1049 O O . SER A 1 129 ? -6.357 14.245 -3.562 1.00 89.50 129 SER A O 1
ATOM 1051 N N . LEU A 1 130 ? -5.547 12.143 -3.571 1.00 92.44 130 LEU A N 1
ATOM 1052 C CA . LEU A 1 130 ? -6.188 11.692 -2.344 1.00 92.44 130 LEU A CA 1
ATOM 1053 C C . LEU A 1 130 ? -5.111 11.347 -1.322 1.00 92.44 130 LEU A C 1
ATOM 1055 O O . 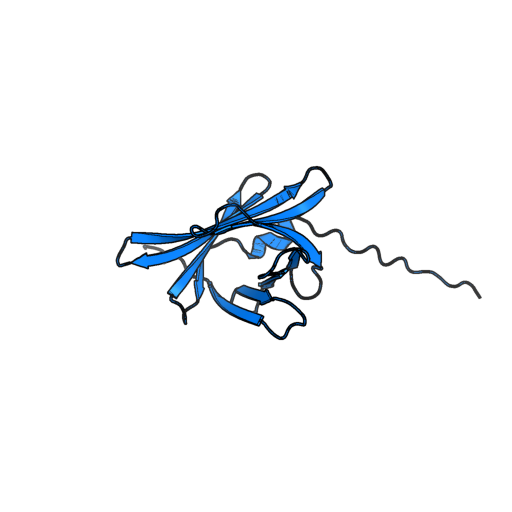LEU A 1 130 ? -4.274 10.476 -1.547 1.00 92.44 130 LEU A O 1
ATOM 1059 N N . GLU A 1 131 ? -5.167 12.008 -0.170 1.00 93.94 131 GLU A N 1
ATOM 1060 C CA . GLU A 1 131 ? -4.237 11.761 0.925 1.00 93.94 131 GLU A CA 1
ATOM 1061 C C . GLU A 1 131 ? -4.879 10.945 2.045 1.00 93.94 131 GLU A C 1
ATOM 1063 O O . GLU A 1 131 ? -5.829 11.374 2.713 1.00 93.94 131 GLU A O 1
ATOM 1068 N N . PHE A 1 132 ? -4.270 9.803 2.341 1.00 94.62 132 PHE A N 1
ATOM 1069 C CA . PHE A 1 132 ? -4.635 8.942 3.451 1.00 94.62 132 PHE A CA 1
ATOM 1070 C C . PHE A 1 132 ? -3.542 9.002 4.510 1.00 94.62 132 PHE A C 1
ATOM 1072 O O . PHE A 1 132 ? -2.402 8.599 4.299 1.00 94.62 132 PHE A O 1
ATOM 1079 N N . ASN A 1 133 ? -3.902 9.534 5.675 1.00 96.75 133 ASN A N 1
ATOM 1080 C CA . ASN A 1 133 ? -3.002 9.647 6.812 1.00 96.75 133 ASN A CA 1
ATOM 1081 C C . ASN A 1 133 ? -3.406 8.617 7.861 1.00 96.75 133 ASN A C 1
ATOM 1083 O O . ASN A 1 133 ? -4.486 8.709 8.450 1.00 96.75 133 ASN A O 1
ATOM 1087 N N . PHE A 1 134 ? -2.521 7.662 8.107 1.00 97.00 134 PHE A N 1
ATOM 1088 C CA . PHE A 1 134 ? -2.737 6.582 9.045 1.00 97.00 134 PHE A CA 1
ATOM 1089 C C . PHE A 1 134 ? -1.888 6.747 10.297 1.00 97.00 134 PHE A C 1
ATOM 1091 O O . PHE A 1 134 ? -0.736 7.188 10.262 1.00 97.00 134 PHE A O 1
ATOM 1098 N N . ILE A 1 135 ? -2.447 6.308 11.418 1.00 96.69 135 ILE A N 1
ATOM 1099 C CA . ILE A 1 135 ? -1.721 6.136 12.673 1.00 96.69 135 ILE A CA 1
ATOM 1100 C C . ILE A 1 135 ? -1.537 4.650 12.952 1.00 96.69 135 ILE A C 1
ATOM 1102 O O . ILE A 1 135 ? -2.401 3.832 12.637 1.00 96.69 135 ILE A O 1
ATOM 1106 N N . ARG A 1 136 ? -0.406 4.291 13.560 1.00 95.56 136 ARG A N 1
ATOM 1107 C CA . ARG A 1 136 ? -0.148 2.901 13.938 1.00 95.56 136 ARG A CA 1
ATOM 1108 C C . ARG A 1 136 ? -1.095 2.493 15.062 1.00 95.56 136 ARG A C 1
ATOM 1110 O O . ARG A 1 136 ? -1.132 3.144 16.110 1.00 95.56 136 ARG A O 1
ATOM 1117 N N . VAL A 1 137 ? -1.815 1.396 14.869 1.00 93.50 137 VAL A N 1
ATOM 1118 C CA . VAL A 1 137 ? -2.603 0.773 15.929 1.00 93.50 137 VAL A CA 1
ATOM 1119 C C . VAL A 1 137 ? -1.622 0.102 16.879 1.00 93.50 137 VAL A C 1
ATOM 1121 O O . VAL A 1 137 ? -0.887 -0.813 16.509 1.00 93.50 137 VAL A O 1
ATOM 1124 N N . LYS A 1 138 ? -1.561 0.586 18.119 1.00 84.31 138 LYS A N 1
ATOM 1125 C CA . LYS A 1 138 ? -0.779 -0.088 19.154 1.00 84.31 138 LYS A CA 1
ATOM 1126 C C . LYS A 1 138 ? -1.489 -1.391 19.493 1.00 84.31 138 LYS A C 1
ATOM 1128 O O . LYS A 1 138 ? -2.670 -1.365 19.829 1.00 84.31 138 LYS A O 1
ATOM 1133 N N . SER A 1 139 ? -0.769 -2.508 19.438 1.00 60.03 139 SER A N 1
ATOM 1134 C CA . SER A 1 139 ? -1.282 -3.746 20.015 1.00 60.03 139 SER A CA 1
ATOM 1135 C C . SER A 1 139 ? -1.541 -3.507 21.504 1.00 60.03 139 SER A C 1
ATOM 1137 O O . SER A 1 139 ? -0.654 -3.036 22.226 1.00 60.03 139 SER A O 1
ATOM 1139 N N . VAL A 1 140 ? -2.769 -3.765 21.955 1.00 48.06 140 VAL A N 1
ATOM 1140 C CA . VAL A 1 140 ? -3.072 -3.819 23.384 1.00 48.06 140 VAL A CA 1
ATOM 1141 C C . VAL A 1 140 ? -2.346 -5.054 23.899 1.00 48.06 140 VAL A C 1
ATOM 1143 O O . VAL A 1 140 ? -2.718 -6.177 23.566 1.00 48.06 140 VAL A O 1
ATOM 1146 N N . LYS A 1 141 ? -1.273 -4.857 24.674 1.00 38.03 141 LYS A N 1
ATOM 1147 C CA . LYS A 1 141 ? -0.721 -5.943 25.484 1.00 38.03 141 LYS A CA 1
ATOM 1148 C C . LYS A 1 141 ? -1.829 -6.358 26.445 1.00 38.03 141 LYS A C 1
ATOM 1150 O O . LYS A 1 141 ? -2.118 -5.627 27.389 1.00 38.03 141 LYS A O 1
ATOM 1155 N N . ASN A 1 142 ? -2.472 -7.486 26.169 1.00 36.12 142 ASN A N 1
ATOM 1156 C CA . ASN A 1 142 ? -3.259 -8.168 27.182 1.00 36.12 142 ASN A CA 1
ATOM 1157 C C . ASN A 1 142 ? -2.253 -8.609 28.247 1.00 36.12 142 ASN A C 1
ATOM 1159 O O . ASN A 1 142 ? -1.362 -9.409 27.960 1.00 36.12 142 ASN A O 1
ATOM 1163 N N . ASN A 1 143 ? -2.324 -7.946 29.397 1.00 36.31 143 ASN A N 1
ATOM 1164 C CA . ASN A 1 143 ? -1.504 -8.211 30.569 1.00 36.31 143 ASN A CA 1
ATOM 1165 C C . ASN A 1 143 ? -2.051 -9.430 31.314 1.00 36.31 143 ASN A C 1
ATOM 1167 O O . ASN A 1 143 ? -3.297 -9.545 31.369 1.00 36.31 143 ASN A O 1
#